Protein AF-A0A7C1KMK7-F1 (afdb_monomer)

Structure (mmCIF, N/CA/C/O backbone):
data_AF-A0A7C1KMK7-F1
#
_entry.id   AF-A0A7C1KMK7-F1
#
loop_
_atom_site.group_PDB
_atom_site.id
_atom_site.type_symbol
_atom_site.label_atom_id
_atom_site.label_alt_id
_atom_site.label_comp_id
_atom_site.label_asym_id
_atom_site.label_entity_id
_atom_site.label_seq_id
_atom_site.pdbx_PDB_ins_code
_atom_site.Cartn_x
_atom_site.Cartn_y
_atom_site.Cartn_z
_atom_site.occupancy
_atom_site.B_iso_or_equiv
_atom_site.auth_seq_id
_atom_site.auth_comp_id
_atom_site.auth_asym_id
_atom_site.auth_atom_id
_atom_site.pdbx_PDB_model_num
ATOM 1 N N . MET A 1 1 ? -17.051 -10.025 0.370 1.00 61.16 1 MET A N 1
ATOM 2 C CA . MET A 1 1 ? -15.850 -9.443 -0.263 1.00 61.16 1 MET A CA 1
ATOM 3 C C . MET A 1 1 ? -16.335 -8.665 -1.468 1.00 61.16 1 MET A C 1
ATOM 5 O O . MET A 1 1 ? -17.291 -9.117 -2.082 1.00 61.16 1 MET A O 1
ATOM 9 N N . SER A 1 2 ? -15.790 -7.475 -1.708 1.00 73.94 2 SER A N 1
ATOM 10 C CA . SER A 1 2 ? -16.182 -6.632 -2.843 1.00 73.94 2 SER A CA 1
ATOM 11 C C . SER A 1 2 ? -15.743 -7.301 -4.153 1.00 73.94 2 SER A C 1
ATOM 13 O O . SER A 1 2 ? -14.646 -7.849 -4.197 1.00 73.94 2 SER A O 1
ATOM 15 N N . ASP A 1 3 ? -16.558 -7.254 -5.209 1.00 88.75 3 ASP A N 1
ATOM 16 C CA . ASP A 1 3 ? -16.192 -7.747 -6.553 1.00 88.75 3 ASP A CA 1
ATOM 17 C C . ASP A 1 3 ? -15.620 -6.615 -7.429 1.00 88.75 3 ASP A C 1
ATOM 19 O O . ASP A 1 3 ? -15.674 -6.651 -8.658 1.00 88.75 3 ASP A O 1
ATOM 23 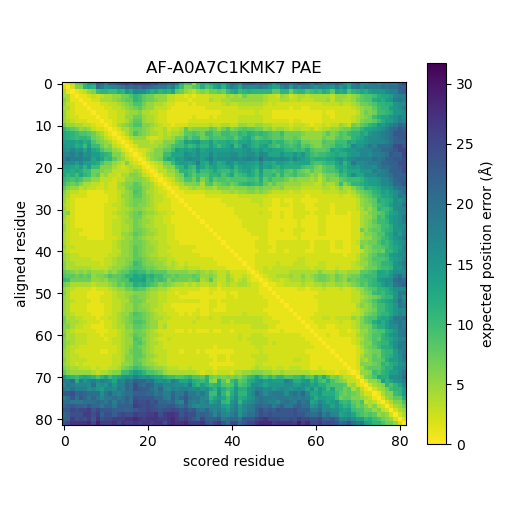N N . ASP A 1 4 ? -15.084 -5.565 -6.801 1.00 94.38 4 ASP A N 1
ATOM 24 C CA . ASP A 1 4 ? -14.551 -4.406 -7.504 1.00 94.38 4 ASP A CA 1
ATOM 25 C C . ASP A 1 4 ? -13.235 -4.749 -8.218 1.00 94.38 4 ASP A C 1
ATOM 27 O O . ASP A 1 4 ? -12.156 -4.840 -7.620 1.00 94.38 4 ASP A O 1
ATOM 31 N N . THR A 1 5 ? -13.330 -4.948 -9.532 1.00 96.12 5 THR A N 1
ATOM 32 C CA . THR A 1 5 ? -12.196 -5.252 -10.407 1.00 96.12 5 THR A CA 1
ATOM 33 C C . THR A 1 5 ? -11.557 -4.012 -11.025 1.00 96.12 5 THR A C 1
ATOM 35 O O . THR A 1 5 ? -10.736 -4.157 -11.937 1.00 96.12 5 THR A O 1
ATOM 38 N N . ARG A 1 6 ? -11.906 -2.792 -10.584 1.00 97.12 6 ARG A N 1
ATOM 39 C CA . ARG A 1 6 ? -11.204 -1.581 -11.035 1.00 97.12 6 ARG A CA 1
ATOM 40 C C . ARG A 1 6 ? -9.698 -1.738 -10.772 1.00 97.12 6 ARG A C 1
ATOM 42 O O . ARG A 1 6 ? -9.309 -2.307 -9.752 1.00 97.12 6 ARG A O 1
ATOM 49 N N . PRO A 1 7 ? -8.827 -1.278 -11.682 1.00 97.31 7 PRO A N 1
ATOM 50 C CA . PRO A 1 7 ? -7.393 -1.458 -11.516 1.00 97.31 7 PRO A CA 1
ATOM 51 C C . PRO A 1 7 ? -6.860 -0.564 -10.391 1.00 97.31 7 PRO A C 1
ATOM 53 O O . PRO A 1 7 ? -6.982 0.658 -10.449 1.00 97.31 7 PRO A O 1
ATOM 56 N N . PHE A 1 8 ? -6.207 -1.170 -9.404 1.00 97.69 8 PHE A N 1
ATOM 57 C CA . PHE A 1 8 ? -5.402 -0.479 -8.402 1.00 97.69 8 PHE A CA 1
ATOM 58 C C . PHE A 1 8 ? -3.912 -0.622 -8.753 1.00 97.69 8 PHE A C 1
ATOM 60 O O . PHE A 1 8 ? -3.464 -1.737 -9.051 1.00 97.69 8 PHE A O 1
ATOM 67 N N . PRO A 1 9 ? -3.126 0.467 -8.756 1.00 97.81 9 PRO A N 1
ATOM 68 C CA . PRO A 1 9 ? -1.735 0.417 -9.179 1.00 97.81 9 PRO A CA 1
ATOM 69 C C . PRO A 1 9 ? -0.840 -0.282 -8.151 1.00 97.81 9 PRO A C 1
ATOM 71 O O . PRO A 1 9 ? -1.028 -0.176 -6.943 1.00 97.81 9 PRO A O 1
ATOM 74 N N . ILE A 1 10 ? 0.165 -0.991 -8.654 1.00 96.50 10 ILE A N 1
ATOM 75 C CA . ILE A 1 10 ? 1.277 -1.526 -7.876 1.00 96.50 10 ILE A CA 1
ATOM 76 C C . ILE A 1 10 ? 2.561 -0.915 -8.405 1.00 96.50 10 ILE A C 1
ATOM 78 O O . ILE A 1 10 ? 2.863 -0.981 -9.606 1.00 96.50 10 ILE A O 1
ATOM 82 N N . GLN A 1 11 ? 3.325 -0.346 -7.479 1.00 92.81 11 GLN A N 1
ATOM 83 C CA . GLN A 1 11 ? 4.563 0.340 -7.793 1.00 92.81 11 GLN A CA 1
ATOM 84 C C . GLN A 1 11 ? 5.574 -0.630 -8.418 1.00 92.81 11 GLN A C 1
ATOM 86 O O . GLN A 1 11 ? 5.705 -1.802 -8.035 1.00 92.81 11 GLN A O 1
ATOM 91 N N . GLY A 1 12 ? 6.292 -0.123 -9.421 1.00 86.38 12 GLY A N 1
ATOM 92 C CA . GLY A 1 12 ? 7.516 -0.766 -9.876 1.00 86.38 12 GLY A CA 1
ATOM 93 C C . GLY A 1 12 ? 8.561 -0.729 -8.763 1.00 86.38 12 GLY A C 1
ATOM 94 O O . GLY A 1 12 ? 8.516 0.149 -7.907 1.00 86.38 12 GLY A O 1
ATOM 95 N N . ASP A 1 13 ? 9.481 -1.685 -8.770 1.00 82.00 13 ASP A N 1
ATOM 96 C CA . ASP A 1 13 ? 10.529 -1.756 -7.754 1.00 82.00 13 ASP A CA 1
ATOM 97 C C . ASP A 1 13 ? 11.885 -2.030 -8.404 1.00 82.00 13 ASP A C 1
ATOM 99 O O . ASP A 1 13 ? 11.972 -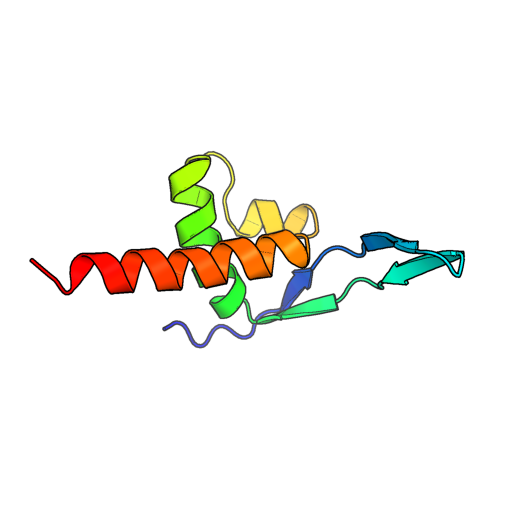2.691 -9.446 1.00 82.00 13 ASP A O 1
ATOM 103 N N . LEU A 1 14 ? 12.928 -1.498 -7.782 1.00 79.62 14 LEU A N 1
ATOM 104 C CA . LEU A 1 14 ? 14.322 -1.633 -8.176 1.00 79.62 14 LEU A CA 1
ATOM 105 C C . LEU A 1 14 ? 15.016 -2.441 -7.089 1.00 79.62 14 LEU A C 1
ATOM 107 O O . LEU A 1 14 ? 15.267 -1.931 -6.000 1.00 79.62 14 LEU A O 1
ATOM 111 N N . TYR A 1 15 ? 15.344 -3.694 -7.387 1.00 75.00 15 TYR A N 1
ATOM 112 C CA . TYR A 1 15 ? 16.079 -4.533 -6.448 1.00 75.00 15 TYR A CA 1
ATOM 113 C C . TYR A 1 15 ? 17.459 -4.859 -7.002 1.00 75.00 15 TYR A C 1
ATOM 115 O O . TYR A 1 15 ? 17.599 -5.170 -8.184 1.00 75.00 15 TYR A O 1
ATOM 123 N N . ARG A 1 16 ? 18.481 -4.779 -6.149 1.00 76.56 16 ARG A N 1
ATOM 124 C CA . ARG A 1 16 ? 19.832 -5.227 -6.485 1.00 76.56 16 ARG A CA 1
ATOM 125 C C . ARG A 1 16 ? 20.005 -6.655 -5.988 1.00 76.56 16 ARG A C 1
ATOM 127 O O . AR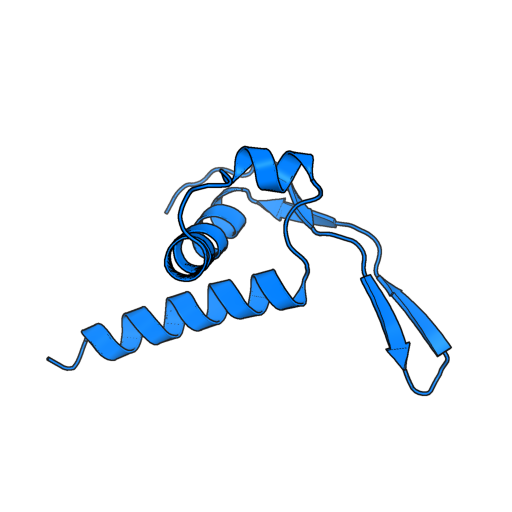G A 1 16 ? 19.894 -6.889 -4.788 1.00 76.56 16 ARG A O 1
ATOM 134 N N . ASP A 1 17 ? 20.285 -7.578 -6.892 1.00 75.06 17 ASP A N 1
ATOM 135 C CA . ASP A 1 17 ? 20.696 -8.935 -6.555 1.00 75.06 17 ASP A CA 1
ATOM 136 C C . ASP A 1 17 ? 22.171 -9.173 -6.924 1.00 75.06 17 ASP A C 1
ATOM 138 O O . ASP A 1 17 ? 22.913 -8.239 -7.238 1.00 75.06 17 ASP A O 1
ATOM 142 N N . ILE A 1 18 ? 22.610 -10.428 -6.812 1.00 77.62 18 ILE A N 1
ATOM 143 C CA . ILE A 1 18 ? 23.972 -10.866 -7.145 1.00 77.62 18 ILE A CA 1
ATOM 144 C C . ILE A 1 18 ? 24.296 -10.754 -8.643 1.00 77.62 18 ILE A C 1
ATOM 146 O O . ILE A 1 18 ? 25.474 -10.701 -8.987 1.00 77.62 18 ILE A O 1
ATOM 150 N N . GLU A 1 19 ? 23.289 -10.683 -9.518 1.00 79.19 19 GLU A N 1
ATOM 151 C CA . GLU A 1 19 ? 23.453 -10.594 -10.974 1.00 79.19 19 GLU A CA 1
ATOM 152 C C . GLU A 1 19 ? 23.304 -9.157 -11.509 1.00 79.19 19 GLU A C 1
ATOM 154 O O . GLU A 1 19 ? 23.731 -8.865 -12.627 1.00 79.19 19 GLU A O 1
ATOM 159 N N . GLY A 1 20 ? 22.757 -8.225 -10.720 1.00 80.75 20 GLY A N 1
ATOM 160 C CA . GLY A 1 20 ? 22.695 -6.805 -11.060 1.00 80.75 20 GLY A CA 1
ATOM 161 C C . GLY A 1 20 ? 21.461 -6.084 -10.517 1.00 80.75 20 GLY A C 1
ATOM 162 O O . GLY A 1 20 ? 20.968 -6.364 -9.429 1.00 80.75 20 GLY A O 1
ATOM 163 N N . ILE A 1 21 ? 20.984 -5.071 -11.252 1.00 80.56 21 ILE A N 1
ATOM 164 C CA . ILE A 1 21 ? 19.759 -4.330 -10.905 1.00 80.56 21 ILE A CA 1
ATOM 165 C C . ILE A 1 21 ? 18.576 -4.931 -11.668 1.00 80.56 21 ILE A C 1
ATOM 167 O O . ILE A 1 21 ? 18.433 -4.726 -12.876 1.00 80.56 21 ILE A O 1
ATOM 171 N N . ILE A 1 22 ? 17.677 -5.601 -10.951 1.00 80.31 22 ILE A N 1
ATOM 172 C CA . ILE A 1 22 ? 16.401 -6.067 -11.489 1.00 80.31 22 ILE A CA 1
ATOM 173 C C . ILE A 1 22 ? 15.371 -4.945 -11.398 1.00 80.31 22 ILE A C 1
ATOM 175 O O . ILE A 1 22 ? 15.031 -4.452 -10.321 1.00 80.31 22 ILE A O 1
ATOM 179 N N . HIS A 1 23 ? 14.815 -4.600 -12.557 1.00 78.38 23 HIS A N 1
ATOM 180 C CA . HIS A 1 23 ? 13.706 -3.667 -12.683 1.00 78.38 23 HIS A CA 1
ATOM 181 C C . HIS A 1 23 ? 12.401 -4.454 -12.743 1.00 78.38 23 HIS A C 1
ATOM 183 O O . HIS A 1 23 ? 12.066 -5.051 -13.771 1.00 78.38 23 HIS A O 1
ATOM 189 N N . LYS A 1 24 ? 11.619 -4.443 -11.664 1.00 81.25 24 LYS A N 1
ATOM 190 C CA . LYS A 1 24 ? 10.257 -4.962 -11.735 1.00 81.25 24 LYS A CA 1
ATOM 191 C C . LYS A 1 24 ? 9.324 -3.854 -12.205 1.00 81.25 24 LYS A C 1
ATOM 193 O O . LYS A 1 24 ? 9.072 -2.902 -11.472 1.00 81.25 24 LYS A O 1
ATOM 198 N N . LYS A 1 25 ? 8.764 -4.018 -13.407 1.00 84.56 25 LYS A N 1
ATOM 199 C CA . LYS A 1 25 ? 7.786 -3.088 -14.003 1.00 84.56 25 LYS A CA 1
ATOM 200 C C . LYS A 1 25 ? 6.597 -2.842 -13.073 1.00 84.56 25 LYS A C 1
ATOM 202 O O . LYS A 1 25 ? 6.263 -3.715 -12.276 1.00 84.56 25 LYS A O 1
ATOM 207 N N . SER A 1 26 ? 5.950 -1.688 -13.175 1.00 90.56 26 SER A N 1
ATOM 208 C CA . SER A 1 26 ? 4.654 -1.467 -12.528 1.00 90.56 26 SER A CA 1
ATOM 209 C C . SER A 1 26 ? 3.604 -2.446 -13.067 1.00 90.56 26 SER A C 1
ATOM 211 O O . SER A 1 26 ? 3.724 -2.966 -14.180 1.00 90.56 26 SER A O 1
ATOM 213 N N . CYS A 1 27 ? 2.591 -2.739 -12.258 1.00 94.31 27 CYS A N 1
ATOM 214 C CA . CYS A 1 27 ? 1.446 -3.555 -12.661 1.00 94.31 27 CYS A CA 1
ATOM 215 C C . CYS A 1 27 ? 0.187 -3.087 -11.927 1.00 94.31 27 CYS A C 1
ATOM 217 O O . CYS A 1 27 ? 0.212 -2.071 -11.234 1.00 94.31 27 CYS A O 1
ATOM 219 N N . THR A 1 28 ? -0.915 -3.814 -12.078 1.00 97.38 28 THR A N 1
ATOM 220 C CA . THR A 1 28 ? -2.173 -3.533 -11.385 1.00 97.38 28 THR A CA 1
ATOM 221 C C . THR A 1 28 ? -2.705 -4.785 -10.700 1.00 97.38 28 THR A C 1
ATOM 223 O O . THR A 1 28 ? -2.356 -5.908 -11.069 1.00 97.38 28 THR A O 1
ATOM 226 N N . ILE A 1 29 ? -3.548 -4.578 -9.694 1.00 96.31 29 ILE A N 1
ATOM 227 C CA . ILE A 1 29 ? -4.364 -5.608 -9.045 1.00 96.31 29 ILE A CA 1
ATOM 228 C C . ILE A 1 29 ? -5.835 -5.170 -9.051 1.00 96.31 29 ILE A C 1
ATOM 230 O O . ILE A 1 29 ? -6.103 -3.984 -9.250 1.00 96.31 29 ILE A O 1
ATOM 234 N N . PRO A 1 30 ? -6.795 -6.081 -8.828 1.00 97.25 30 PRO A N 1
ATOM 235 C CA . PRO A 1 30 ? -8.178 -5.698 -8.562 1.00 97.25 30 PRO A CA 1
ATOM 236 C C . PRO A 1 30 ? -8.292 -4.814 -7.314 1.00 97.25 30 PRO A C 1
ATOM 238 O O . PRO A 1 30 ? -7.595 -5.052 -6.324 1.00 97.25 30 PRO A O 1
ATOM 241 N N . TRP A 1 31 ? -9.193 -3.834 -7.343 1.00 97.56 31 TRP A N 1
ATOM 242 C CA . TRP A 1 31 ? -9.424 -2.906 -6.236 1.00 97.56 31 TRP A CA 1
ATOM 243 C C . TRP A 1 31 ? -9.769 -3.626 -4.935 1.00 97.56 31 TRP A C 1
ATOM 245 O O . TRP A 1 31 ? -9.195 -3.306 -3.897 1.00 97.56 31 TRP A O 1
ATOM 255 N N . TRP A 1 32 ? -10.604 -4.668 -4.996 1.00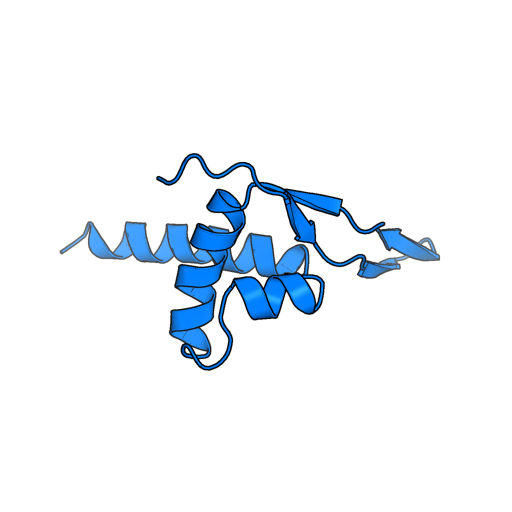 95.88 32 TRP A N 1
ATOM 256 C CA . TRP A 1 32 ? -10.969 -5.454 -3.814 1.00 95.88 32 TRP A CA 1
ATOM 257 C C . TRP A 1 32 ? -9.757 -6.049 -3.083 1.00 95.88 32 TRP A C 1
ATOM 259 O O . TRP A 1 32 ? -9.755 -6.182 -1.861 1.00 95.88 32 TRP A O 1
ATOM 269 N N . LEU A 1 33 ? -8.689 -6.391 -3.812 1.00 95.31 33 LEU A N 1
ATOM 270 C CA . LEU A 1 33 ? -7.469 -6.922 -3.206 1.00 95.31 33 LEU A CA 1
ATOM 271 C C . LEU A 1 33 ? -6.677 -5.812 -2.501 1.00 95.31 33 LEU A C 1
ATOM 273 O O . LEU A 1 33 ? -6.046 -6.053 -1.470 1.00 95.31 33 LEU A O 1
ATOM 277 N N . ALA A 1 34 ? -6.728 -4.592 -3.038 1.00 96.38 34 ALA A N 1
ATOM 278 C CA . ALA A 1 34 ? -6.157 -3.414 -2.400 1.00 96.38 34 ALA A CA 1
ATOM 279 C C . ALA A 1 34 ? -6.945 -3.007 -1.145 1.00 96.38 34 ALA A C 1
ATOM 281 O O . ALA A 1 34 ? -6.324 -2.587 -0.172 1.00 96.38 34 ALA A O 1
ATOM 282 N N . GLU A 1 35 ? -8.270 -3.190 -1.126 1.00 95.81 35 GLU A N 1
ATOM 283 C CA . GLU A 1 35 ? -9.109 -2.963 0.062 1.00 95.81 35 GLU A CA 1
ATOM 284 C C . GLU A 1 35 ? -8.676 -3.852 1.233 1.00 95.81 35 GLU A C 1
ATOM 286 O O . GLU A 1 35 ? -8.446 -3.339 2.327 1.00 95.81 35 GLU A O 1
ATOM 291 N N . ILE A 1 36 ? -8.441 -5.148 0.992 1.00 94.62 36 ILE A N 1
ATOM 292 C CA . ILE A 1 36 ? -7.942 -6.083 2.020 1.00 94.62 36 ILE A CA 1
ATOM 293 C C . ILE A 1 36 ? -6.602 -5.607 2.597 1.00 94.62 36 ILE A C 1
ATOM 295 O O . ILE A 1 36 ? -6.389 -5.602 3.809 1.00 94.62 36 ILE A O 1
ATOM 299 N N . ALA A 1 37 ? -5.675 -5.182 1.736 1.00 95.31 37 ALA A N 1
ATOM 300 C CA . ALA A 1 37 ? -4.395 -4.648 2.193 1.00 95.31 37 ALA A CA 1
ATOM 301 C C . ALA A 1 37 ? -4.562 -3.323 2.960 1.00 95.31 37 ALA A C 1
ATOM 303 O O . ALA A 1 37 ? -3.849 -3.071 3.935 1.00 95.31 37 ALA A O 1
ATOM 304 N N . TYR A 1 38 ? -5.507 -2.484 2.536 1.00 95.38 38 TYR A N 1
ATOM 305 C CA . TYR A 1 38 ? -5.774 -1.182 3.129 1.00 95.38 38 TYR A CA 1
ATOM 306 C C . TYR A 1 38 ? -6.391 -1.272 4.522 1.00 95.38 38 TYR A C 1
ATOM 308 O O . TYR A 1 38 ? -6.032 -0.472 5.384 1.00 95.38 38 TYR A O 1
ATOM 316 N N . GLU A 1 39 ? -7.262 -2.249 4.778 1.00 93.75 39 GLU A N 1
ATOM 317 C CA . GLU A 1 39 ? -7.800 -2.502 6.120 1.00 93.75 39 GLU A CA 1
ATOM 318 C C . GLU A 1 39 ? -6.660 -2.639 7.133 1.00 93.75 39 GLU A C 1
ATOM 320 O O . GLU A 1 39 ? -6.594 -1.891 8.113 1.00 93.75 39 GLU A O 1
ATOM 325 N N . TYR A 1 40 ? -5.682 -3.496 6.831 1.00 92.50 40 TYR A N 1
ATOM 326 C CA . TYR A 1 40 ? -4.533 -3.681 7.707 1.00 92.50 40 TYR A CA 1
ATOM 327 C C . TYR A 1 40 ? -3.611 -2.451 7.735 1.00 92.50 40 TYR A C 1
ATOM 329 O O . TYR A 1 40 ? -3.222 -2.002 8.814 1.00 92.50 40 TYR A O 1
ATOM 337 N N . TYR A 1 41 ? -3.303 -1.849 6.581 1.00 93.81 41 TYR A N 1
ATOM 338 C CA . TYR A 1 41 ? -2.519 -0.607 6.509 1.00 93.81 41 TYR A CA 1
ATOM 339 C C . TYR A 1 41 ? -3.111 0.502 7.396 1.00 93.81 41 TYR A C 1
ATOM 341 O O . TYR A 1 41 ? -2.405 1.112 8.198 1.00 93.81 41 TYR A O 1
ATOM 349 N N . SER A 1 42 ? -4.420 0.733 7.298 1.00 94.06 42 SER A N 1
ATOM 350 C CA . SER A 1 42 ? -5.113 1.797 8.024 1.00 94.06 42 SER A CA 1
ATOM 351 C C . SER A 1 42 ? -5.171 1.555 9.535 1.00 94.06 42 SER A C 1
ATOM 353 O O . SER A 1 42 ? -5.215 2.517 10.300 1.00 94.06 42 SER A O 1
ATOM 355 N N . SER A 1 43 ? -5.105 0.295 9.982 1.00 90.94 43 SER A N 1
ATOM 356 C CA . SER A 1 43 ? -4.979 -0.031 11.409 1.00 90.94 43 SER A CA 1
ATOM 357 C C . SER A 1 43 ? -3.603 0.331 11.981 1.00 90.94 43 SER A C 1
ATOM 359 O O . SER A 1 43 ? -3.507 0.726 13.139 1.00 90.94 43 SER A O 1
ATOM 361 N N . LEU A 1 44 ? -2.545 0.248 11.165 1.00 89.81 44 LEU A N 1
ATOM 362 C CA . LEU A 1 44 ? -1.176 0.575 11.573 1.00 89.81 44 LEU A CA 1
ATOM 363 C C . LEU A 1 44 ? -0.868 2.071 11.502 1.00 89.81 44 LEU A C 1
ATOM 365 O O . LEU A 1 44 ? -0.180 2.603 12.369 1.00 89.81 44 LEU A O 1
ATOM 369 N N . TYR A 1 45 ? -1.334 2.736 10.445 1.00 90.25 45 TYR A N 1
ATOM 370 C CA . TYR A 1 45 ? -0.919 4.102 10.109 1.00 90.25 45 TYR A CA 1
ATOM 371 C C . TYR A 1 45 ? -2.052 5.129 10.232 1.00 90.25 45 TYR A C 1
ATOM 373 O O . TYR A 1 45 ? -1.848 6.320 9.994 1.00 90.25 45 TYR A O 1
ATOM 381 N N . GLY A 1 46 ? -3.250 4.685 10.619 1.00 89.75 46 GLY A N 1
ATOM 382 C CA . GLY A 1 46 ? -4.450 5.510 10.665 1.00 89.75 46 GLY A CA 1
ATOM 383 C C . GLY A 1 46 ? -5.065 5.757 9.284 1.00 89.75 46 GLY A C 1
ATOM 384 O O . GLY A 1 46 ? -4.610 5.265 8.253 1.00 89.75 46 GLY A O 1
ATOM 385 N N . LYS A 1 47 ? -6.134 6.560 9.263 1.00 89.12 47 LYS A N 1
ATOM 386 C CA . LYS A 1 47 ? -6.956 6.834 8.066 1.00 89.12 47 LYS A CA 1
ATOM 387 C C . LYS A 1 47 ? -6.647 8.180 7.398 1.00 89.12 47 LYS A C 1
ATOM 389 O O . LYS A 1 47 ? -7.449 8.687 6.623 1.00 89.12 47 LYS A O 1
ATOM 394 N N . GLY A 1 48 ? -5.488 8.772 7.697 1.00 88.69 48 GLY A N 1
ATOM 395 C CA . GLY A 1 48 ? -5.076 10.067 7.133 1.00 88.69 48 GLY A CA 1
ATOM 396 C C . GLY A 1 48 ? -4.818 10.040 5.620 1.00 88.69 48 GLY A C 1
ATOM 397 O O . GLY A 1 48 ? -4.793 11.087 4.980 1.00 88.69 48 GLY A O 1
ATOM 398 N N . GLN A 1 49 ? -4.646 8.851 5.035 1.00 90.62 49 GLN A N 1
ATOM 399 C CA . GLN A 1 49 ? -4.616 8.635 3.589 1.00 90.62 49 GLN A CA 1
ATOM 400 C C . GLN A 1 49 ? -5.697 7.629 3.213 1.00 90.62 49 GLN A C 1
ATOM 402 O O . GLN A 1 49 ? -5.696 6.523 3.752 1.00 90.62 49 GLN A O 1
ATOM 407 N N . SER A 1 50 ? -6.592 7.999 2.295 1.00 95.62 50 SER A N 1
ATOM 408 C CA . SER A 1 50 ? -7.589 7.080 1.740 1.00 95.62 50 SER A CA 1
ATOM 409 C C . SER A 1 50 ? -6.961 6.115 0.730 1.00 95.62 50 SER A C 1
ATOM 411 O O . SER A 1 50 ? -5.851 6.347 0.236 1.00 95.62 50 SER A O 1
ATOM 413 N N . LEU A 1 51 ? -7.677 5.040 0.401 1.00 96.00 51 LEU A N 1
ATOM 414 C CA . LEU A 1 51 ? -7.232 4.079 -0.605 1.00 96.00 51 LEU A CA 1
ATOM 415 C C . LEU A 1 51 ? -7.121 4.722 -1.997 1.00 96.00 51 LEU A C 1
ATOM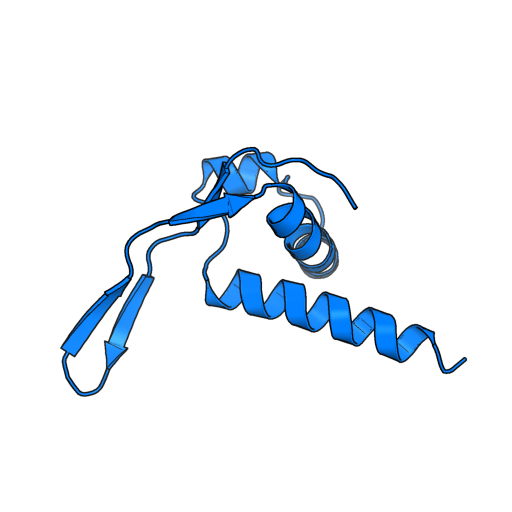 417 O O . LEU A 1 51 ? -6.165 4.471 -2.726 1.00 96.00 51 LEU A O 1
ATOM 421 N N . GLU A 1 52 ? -8.033 5.629 -2.336 1.00 97.12 52 GLU A N 1
ATOM 422 C CA . GLU A 1 52 ? -7.996 6.418 -3.570 1.00 97.12 52 GLU A CA 1
ATOM 423 C C . GLU A 1 52 ? -6.740 7.288 -3.627 1.00 97.12 52 GLU A C 1
ATOM 425 O O . GLU A 1 52 ? -6.027 7.288 -4.628 1.00 97.12 52 GLU A O 1
ATOM 430 N N . ARG A 1 53 ? -6.406 7.959 -2.518 1.00 96.00 53 ARG A N 1
ATOM 431 C CA . ARG A 1 53 ? -5.189 8.774 -2.402 1.00 96.00 53 ARG A CA 1
ATOM 432 C C . ARG A 1 53 ? -3.923 7.933 -2.577 1.00 96.00 53 ARG A C 1
ATOM 434 O O . ARG A 1 53 ? -2.936 8.411 -3.135 1.00 96.00 53 ARG A O 1
ATOM 441 N N . LEU A 1 54 ? -3.928 6.692 -2.086 1.00 95.81 54 LEU A N 1
ATOM 442 C CA . LEU A 1 54 ? -2.834 5.749 -2.310 1.00 95.81 54 LEU A CA 1
ATOM 443 C C . LEU A 1 54 ? -2.737 5.368 -3.788 1.00 95.81 54 LEU A C 1
ATOM 445 O O . LEU A 1 54 ? -1.640 5.422 -4.341 1.00 95.81 54 LEU A O 1
A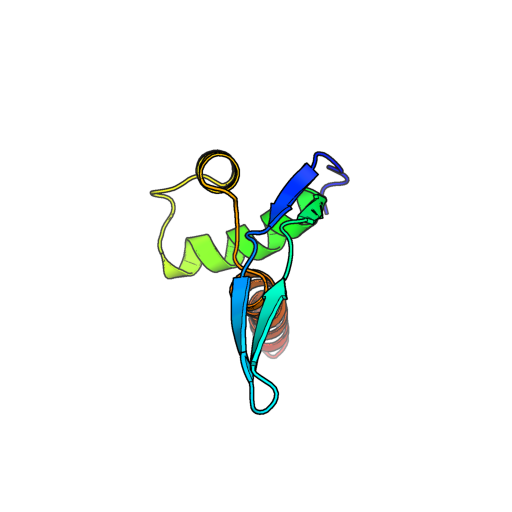TOM 449 N N . ALA A 1 55 ? -3.859 5.060 -4.445 1.00 96.56 55 ALA A N 1
ATOM 450 C CA . ALA A 1 55 ? -3.890 4.765 -5.878 1.00 96.56 55 ALA A CA 1
ATOM 451 C C . ALA A 1 55 ? -3.318 5.927 -6.712 1.00 96.56 55 ALA A C 1
ATOM 453 O O . ALA A 1 55 ? -2.447 5.711 -7.552 1.00 96.56 55 ALA A O 1
ATOM 454 N N . GLU A 1 56 ? -3.721 7.169 -6.423 1.00 95.50 56 GLU A N 1
ATOM 455 C CA . GLU A 1 56 ? -3.196 8.383 -7.073 1.00 95.50 56 GLU A CA 1
ATOM 456 C C . GLU A 1 56 ? -1.667 8.520 -6.949 1.00 95.50 56 GLU A C 1
ATOM 458 O O . GLU A 1 56 ? -1.013 9.079 -7.827 1.00 95.50 56 GLU A O 1
ATOM 463 N N . ARG A 1 57 ? -1.079 7.992 -5.867 1.00 92.69 57 ARG A N 1
ATOM 464 C CA . ARG A 1 57 ? 0.367 8.025 -5.580 1.00 92.69 57 ARG A CA 1
ATOM 465 C C . ARG A 1 57 ? 1.125 6.799 -6.105 1.00 92.69 57 ARG A C 1
ATOM 467 O O . ARG A 1 57 ? 2.294 6.609 -5.771 1.00 92.69 57 ARG A O 1
ATOM 474 N N . GLY A 1 58 ? 0.477 5.960 -6.911 1.00 93.56 58 GLY A N 1
ATOM 475 C CA . GLY A 1 58 ? 1.069 4.750 -7.486 1.00 93.56 58 GLY A CA 1
ATOM 476 C C . GLY A 1 58 ? 0.801 3.469 -6.694 1.00 93.56 58 GLY A C 1
ATOM 477 O O . GLY A 1 58 ? 1.277 2.412 -7.098 1.00 93.56 58 GLY A O 1
ATOM 478 N N . GLY A 1 59 ? 0.018 3.547 -5.617 1.00 95.25 59 GLY A N 1
ATOM 479 C CA . GLY A 1 59 ? -0.449 2.406 -4.837 1.00 95.25 59 GLY A CA 1
ATOM 480 C C . GLY A 1 59 ? 0.616 1.783 -3.939 1.00 95.25 59 GLY A C 1
ATOM 481 O O . GLY A 1 59 ? 1.533 2.463 -3.484 1.00 95.25 59 GLY A O 1
ATOM 482 N N . PHE A 1 60 ? 0.465 0.490 -3.652 1.00 95.19 60 PHE A N 1
ATOM 483 C CA . PHE A 1 60 ? 1.353 -0.247 -2.752 1.00 95.19 60 PHE A CA 1
ATOM 484 C C . PHE A 1 60 ? 2.615 -0.730 -3.470 1.00 95.19 60 PHE A C 1
ATOM 486 O O . PHE A 1 60 ? 2.583 -1.088 -4.654 1.00 95.19 60 PHE A O 1
ATOM 493 N N . GLY A 1 61 ? 3.709 -0.862 -2.720 1.00 93.44 61 GLY A N 1
ATOM 494 C CA . GLY A 1 61 ? 4.807 -1.733 -3.116 1.00 93.44 61 GLY A CA 1
ATOM 495 C C . GLY A 1 61 ? 4.385 -3.208 -3.079 1.00 93.44 61 GLY A C 1
ATOM 496 O O . GLY A 1 61 ? 3.527 -3.621 -2.297 1.00 93.44 61 GLY A O 1
ATOM 497 N N . ARG A 1 62 ? 5.020 -4.059 -3.893 1.00 91.12 62 ARG A N 1
ATOM 498 C CA . ARG A 1 62 ? 4.705 -5.504 -3.926 1.00 91.12 62 ARG A CA 1
ATOM 499 C C . ARG A 1 62 ? 4.888 -6.187 -2.572 1.00 91.12 62 ARG A C 1
ATOM 501 O O . ARG A 1 62 ? 4.063 -7.007 -2.176 1.00 91.12 62 ARG A O 1
ATOM 508 N N . LEU A 1 63 ? 5.986 -5.878 -1.881 1.00 89.31 63 LEU A N 1
ATOM 509 C CA . LEU A 1 63 ? 6.281 -6.470 -0.575 1.00 89.31 63 LEU A CA 1
ATOM 510 C C . LEU A 1 63 ? 5.323 -5.957 0.503 1.00 89.31 63 LEU A C 1
ATOM 512 O O . LEU A 1 63 ? 4.929 -6.730 1.372 1.00 89.31 63 LEU A O 1
ATOM 516 N N . GLU A 1 64 ? 4.908 -4.692 0.421 1.00 91.75 64 GLU A N 1
ATOM 517 C CA . GLU A 1 64 ? 3.901 -4.113 1.313 1.00 91.75 64 GLU A CA 1
ATOM 518 C C . GLU A 1 64 ? 2.546 -4.787 1.126 1.00 91.75 64 GLU A C 1
ATOM 520 O O . GLU A 1 64 ? 1.971 -5.257 2.103 1.00 91.75 64 GLU A O 1
ATOM 525 N N . LEU A 1 65 ? 2.090 -4.935 -0.123 1.00 94.25 65 LEU A N 1
ATOM 526 C CA . LEU A 1 65 ? 0.853 -5.641 -0.453 1.00 94.25 65 LEU A CA 1
ATOM 527 C C . LEU A 1 65 ? 0.843 -7.045 0.169 1.00 94.25 65 LEU A C 1
ATOM 529 O O . LEU A 1 65 ? -0.076 -7.404 0.904 1.00 94.25 65 LEU A O 1
ATOM 533 N N . VAL A 1 66 ? 1.900 -7.829 -0.073 1.00 92.56 66 VAL A N 1
ATOM 534 C CA . VAL A 1 66 ? 2.028 -9.187 0.477 1.00 92.56 66 VAL A CA 1
ATOM 535 C C . VAL A 1 66 ? 2.067 -9.166 2.006 1.00 92.56 66 VAL A C 1
ATOM 537 O O . VAL A 1 66 ? 1.451 -10.020 2.645 1.00 92.56 66 VAL A O 1
ATOM 540 N N . ARG A 1 67 ? 2.775 -8.207 2.613 1.00 90.81 67 ARG A N 1
ATOM 541 C CA . ARG A 1 67 ? 2.850 -8.053 4.071 1.00 90.81 67 ARG A CA 1
ATOM 542 C C . ARG A 1 67 ? 1.475 -7.768 4.670 1.00 90.81 67 ARG A C 1
ATOM 544 O O . ARG A 1 67 ? 1.124 -8.410 5.657 1.00 90.81 67 ARG A O 1
ATOM 551 N N . PHE A 1 68 ? 0.724 -6.834 4.097 1.00 93.25 68 PHE A N 1
ATOM 552 C CA . PHE A 1 68 ? -0.567 -6.407 4.625 1.00 93.25 68 PHE A CA 1
ATOM 553 C C . PHE A 1 68 ? -1.635 -7.486 4.449 1.00 93.25 68 PHE A C 1
ATOM 555 O O . PHE A 1 68 ? -2.309 -7.813 5.420 1.00 93.25 68 PHE A O 1
ATOM 562 N N . ILE A 1 69 ? -1.681 -8.162 3.296 1.00 91.62 69 ILE A N 1
ATOM 563 C CA . ILE A 1 69 ? -2.582 -9.309 3.090 1.00 91.62 69 ILE A CA 1
ATOM 564 C C . ILE A 1 69 ? -2.237 -10.463 4.045 1.00 91.62 69 ILE A C 1
ATOM 566 O O . ILE A 1 69 ? -3.115 -11.036 4.680 1.00 91.62 69 ILE A O 1
ATOM 570 N N . ARG A 1 70 ? -0.953 -10.821 4.203 1.00 87.56 70 ARG A N 1
ATOM 571 C CA . ARG A 1 70 ? -0.561 -11.926 5.104 1.00 87.56 70 ARG A CA 1
ATOM 572 C C . A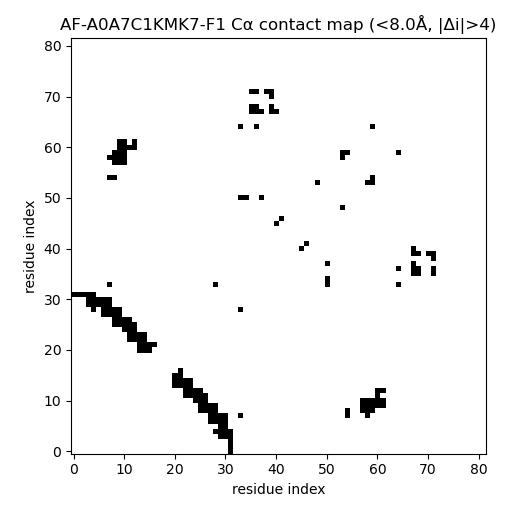RG A 1 70 ? -0.865 -11.637 6.570 1.00 87.56 70 ARG A C 1
ATOM 574 O O . ARG A 1 70 ? -1.118 -12.569 7.332 1.00 87.56 70 ARG A O 1
ATOM 581 N N . LYS A 1 71 ? -0.763 -10.378 6.992 1.00 76.94 71 LYS A N 1
ATOM 582 C CA . LYS A 1 71 ? -1.021 -9.988 8.380 1.00 76.94 71 LYS A CA 1
ATOM 583 C C . LYS A 1 71 ? -2.509 -9.806 8.671 1.00 76.94 71 LYS A C 1
ATOM 585 O O . LYS A 1 71 ? -2.899 -10.135 9.786 1.00 76.94 71 LYS A O 1
ATOM 590 N N . ASP A 1 72 ? -3.319 -9.449 7.674 1.00 57.81 72 ASP A N 1
ATOM 591 C CA . ASP A 1 72 ? -4.779 -9.599 7.742 1.00 57.81 72 ASP A CA 1
ATOM 592 C C . ASP A 1 72 ? -5.175 -11.064 8.026 1.00 57.81 72 ASP A C 1
ATOM 594 O O . ASP A 1 72 ? -5.991 -11.345 8.902 1.00 57.81 72 ASP A O 1
ATOM 598 N N . VAL A 1 73 ? -4.499 -12.031 7.389 1.00 56.47 73 VAL A N 1
ATOM 599 C CA . VAL A 1 73 ? -4.751 -13.464 7.639 1.00 56.47 73 VAL A CA 1
ATOM 600 C C . VAL A 1 73 ? -4.353 -13.893 9.056 1.00 56.47 73 VAL A C 1
ATOM 602 O O . VAL A 1 73 ? -5.048 -14.706 9.661 1.00 56.47 73 VAL A O 1
ATOM 605 N N . LYS A 1 74 ? -3.252 -13.36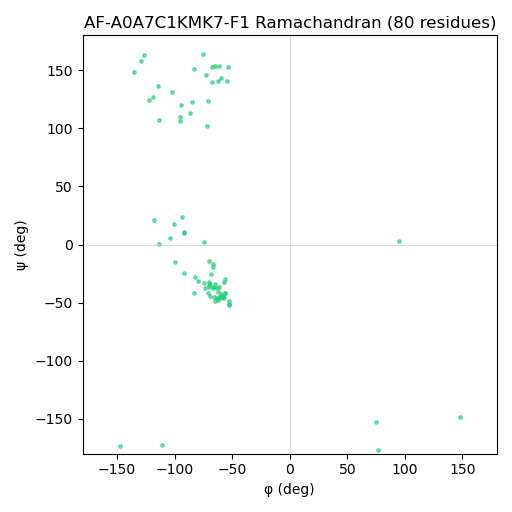2 9.608 1.00 54.38 74 LYS A N 1
ATOM 606 C CA . LYS A 1 74 ? -2.786 -13.755 10.950 1.00 54.38 74 LYS A CA 1
ATOM 607 C C . LYS A 1 74 ? -3.667 -13.179 12.066 1.00 54.38 74 LYS A C 1
ATOM 609 O O . LYS A 1 74 ? -3.941 -13.905 13.013 1.00 54.38 74 LYS A O 1
ATOM 614 N N . GLY A 1 75 ? -4.160 -11.944 11.921 1.00 52.84 75 GLY A N 1
ATOM 615 C CA . GLY A 1 75 ? -5.123 -11.357 12.867 1.00 52.84 75 GLY A CA 1
ATOM 616 C C . GLY A 1 75 ? -6.419 -12.171 12.956 1.00 52.84 75 GLY A C 1
ATOM 617 O O . GLY A 1 75 ? -6.864 -12.511 14.043 1.00 52.84 75 GLY A O 1
ATOM 618 N N . LYS A 1 76 ? -6.942 -12.636 11.812 1.00 52.31 76 LYS A N 1
ATOM 619 C CA . LYS A 1 76 ? -8.166 -13.460 11.746 1.00 52.31 76 LYS A CA 1
ATOM 620 C C . LYS A 1 76 ? -8.023 -14.892 12.289 1.00 52.31 76 LYS A C 1
ATOM 622 O O . LYS A 1 76 ? -9.034 -15.574 12.462 1.00 52.31 76 LYS A O 1
ATOM 627 N N . MET A 1 77 ? -6.799 -15.385 12.499 1.00 53.78 77 MET A N 1
ATOM 628 C CA . MET A 1 77 ? -6.549 -16.705 13.099 1.00 53.78 77 MET A CA 1
ATOM 629 C C . MET A 1 77 ? -6.386 -16.644 14.621 1.00 53.78 77 MET A C 1
ATOM 631 O O . MET A 1 77 ? -6.624 -17.651 15.281 1.00 53.78 77 MET A O 1
ATOM 635 N N . GLU A 1 78 ? -5.987 -15.495 15.170 1.00 53.16 78 GLU A N 1
ATOM 636 C CA . GLU A 1 78 ? -5.819 -15.309 16.616 1.00 53.16 78 GLU A CA 1
ATOM 637 C C . GLU A 1 78 ? -7.180 -15.061 17.305 1.00 53.16 78 GLU A C 1
ATOM 639 O O . GLU A 1 78 ? -7.405 -15.605 18.381 1.00 53.16 78 GLU A O 1
ATOM 644 N N . ASP A 1 79 ? -8.147 -14.435 16.620 1.00 53.69 79 ASP A N 1
ATOM 645 C CA . ASP A 1 79 ? -9.519 -14.196 17.122 1.00 53.69 79 ASP A CA 1
ATOM 646 C C . ASP A 1 79 ? -10.440 -15.442 17.148 1.00 53.69 79 ASP A C 1
ATOM 648 O O . ASP A 1 79 ? -11.620 -15.343 17.474 1.00 53.69 79 ASP A O 1
ATOM 652 N N . LYS A 1 80 ? -9.949 -16.631 16.766 1.00 51.09 80 LYS A N 1
ATOM 653 C CA . LYS A 1 80 ? -10.740 -17.884 16.763 1.00 51.09 80 LYS A CA 1
ATOM 654 C C . LYS A 1 80 ? -10.420 -18.838 17.920 1.00 51.09 80 LYS A C 1
ATOM 656 O O . LYS A 1 80 ? -10.936 -19.953 17.925 1.00 51.09 80 LYS A O 1
ATOM 661 N N . ASN A 1 81 ? -9.577 -18.417 18.862 1.00 45.56 81 ASN A N 1
ATOM 662 C CA . ASN A 1 81 ? -9.148 -19.219 20.012 1.00 45.56 81 ASN A CA 1
ATOM 663 C C . ASN A 1 81 ? -9.551 -18.611 21.371 1.00 45.56 81 ASN A C 1
ATOM 665 O O . ASN A 1 81 ? -8.933 -18.956 22.379 1.00 45.56 81 ASN A O 1
ATOM 669 N N . GLU A 1 82 ? -10.560 -17.737 21.409 1.00 39.06 82 GLU A N 1
ATOM 670 C CA . GLU A 1 82 ? -11.190 -17.269 22.656 1.00 39.06 82 GLU A CA 1
ATOM 671 C C . GLU A 1 82 ? -12.615 -17.817 22.799 1.00 39.06 82 GLU A C 1
ATOM 673 O O . GLU A 1 82 ? -13.360 -17.813 21.789 1.00 39.06 82 GLU A O 1
#

Mean predicted aligned error: 7.26 Å

pLDDT: mean 84.98, std 14.94, range [39.06, 97.81]

Secondary structure (DSSP, 8-state):
-----PEEEE--EEEE-SS-EEEE--EEEEHHHHHHHHHHHHHHH-SSS-HHHHHHTT-B-HHHHHHHHHHHHHHHHHTT--

Radius of gyration: 14.56 Å; Cα contacts (8 Å, |Δi|>4): 97; chains: 1; bounding box: 40×29×37 Å

Solvent-accessible surface area (backbone atoms only — not comparable to full-atom values): 4741 Å² total; per-residue (Å²): 130,69,88,45,65,54,79,30,40,28,40,52,47,80,45,78,58,98,90,43,78,48,74,44,72,61,53,69,44,41,32,38,62,51,50,52,20,42,58,42,47,34,73,76,72,44,74,89,63,52,72,67,60,36,37,78,72,38,36,44,45,67,68,54,43,54,50,24,43,54,47,46,53,52,57,66,60,62,74,71,77,121

Foldseek 3Di:
DDPQQPWFKEDWDWDQDPVGTDTRDIDT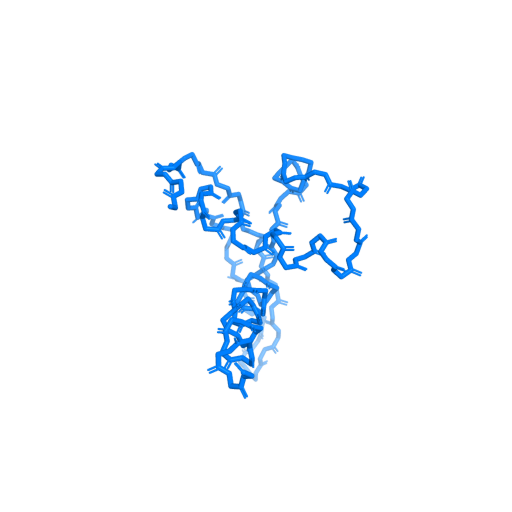GGVVLLVQLVVQVCVVPNPPAPQVNLSVVRHYYPVSSVVSNVVSVVVVVVVVPD

Sequence (82 aa):
MSDDTRPFPIQGDLYRDIEGIIHKKSCTIPWWLAEIAYEYYSSLYGKGQSLERLAERGGFGRLELVRFIRKDVKGKMEDKNE